Protein AF-A0A182YF26-F1 (afdb_monomer)

Solvent-accessible surface area (backbone atoms only — not comparable to full-atom values): 4868 Å² total; per-residue (Å²): 137,83,82,77,72,80,75,72,82,92,79,86,88,72,91,77,90,62,80,89,85,82,71,63,77,79,69,80,50,78,69,94,85,63,99,76,82,84,86,88,85,89,86,86,80,90,64,95,73,83,89,89,81,86,88,80,82,88,127

pLDDT: mean 75.67, std 15.16, range [40.06, 93.94]

Sequence (59 aa):
MSLRRYKAPSEATFRGTEFLSYDLGQTGGEPIVSAQDAITLYFRTRQPNGLLFYTGKCR

Organism: Anopheles stephensi (NCBI:txid30069)

Secondary structure (DSSP, 8-state):
------PPP------SS------TTTTSS-----SS---------S-S-------S---

Mean predicted aligned error: 10.24 Å

Structure (mmCIF, N/CA/C/O backbone):
data_AF-A0A182YF26-F1
#
_entry.id   AF-A0A182YF26-F1
#
loop_
_atom_site.group_PDB
_atom_site.id
_atom_site.type_symbol
_atom_site.label_atom_id
_atom_site.label_alt_id
_atom_site.label_comp_id
_atom_site.label_asym_id
_atom_site.label_entity_id
_atom_site.label_seq_id
_atom_site.pdbx_PDB_ins_code
_atom_site.Cartn_x
_atom_site.Cartn_y
_atom_site.Cartn_z
_atom_site.occupancy
_atom_site.B_iso_or_equiv
_atom_site.auth_seq_id
_atom_site.auth_comp_id
_atom_site.auth_asym_id
_atom_site.auth_atom_id
_atom_site.pdbx_PDB_model_num
ATOM 1 N N . MET A 1 1 ? 16.024 33.175 -11.667 1.00 40.06 1 MET A N 1
ATOM 2 C CA . MET A 1 1 ? 15.783 32.555 -10.345 1.00 40.06 1 MET A CA 1
ATOM 3 C C . MET A 1 1 ? 14.402 31.902 -10.394 1.00 40.06 1 MET A C 1
ATOM 5 O O . MET A 1 1 ? 13.409 32.607 -10.324 1.00 40.06 1 MET A O 1
ATOM 9 N N . SER A 1 2 ? 14.322 30.600 -10.694 1.00 48.12 2 SER A N 1
ATOM 10 C CA . SER A 1 2 ? 13.039 29.904 -10.899 1.00 48.12 2 SER A CA 1
ATOM 11 C C . SER A 1 2 ? 12.505 29.411 -9.555 1.00 48.12 2 SER A C 1
ATOM 13 O O . SER A 1 2 ? 13.168 28.605 -8.899 1.00 48.12 2 SER A O 1
ATOM 15 N N . LEU A 1 3 ? 11.340 29.913 -9.128 1.00 55.84 3 LEU A N 1
ATOM 16 C CA . LEU A 1 3 ? 10.626 29.378 -7.970 1.00 55.84 3 LEU A CA 1
ATOM 17 C C . LEU A 1 3 ? 10.275 27.919 -8.276 1.00 55.84 3 LEU A C 1
ATOM 19 O O . LEU A 1 3 ? 9.354 27.639 -9.046 1.00 55.84 3 LEU A O 1
ATOM 23 N N . ARG A 1 4 ? 10.979 26.975 -7.646 1.00 57.91 4 ARG A N 1
ATOM 24 C CA . ARG A 1 4 ? 10.475 25.609 -7.523 1.00 57.91 4 ARG A CA 1
ATOM 25 C C . ARG A 1 4 ? 9.176 25.701 -6.729 1.00 57.91 4 ARG A C 1
ATOM 27 O O . ARG A 1 4 ? 9.209 25.841 -5.511 1.00 57.91 4 ARG A O 1
ATOM 34 N N . ARG A 1 5 ? 8.032 25.697 -7.424 1.00 61.94 5 ARG A N 1
ATOM 35 C CA . ARG A 1 5 ? 6.725 25.539 -6.784 1.00 61.94 5 ARG A CA 1
ATOM 36 C C . ARG A 1 5 ? 6.812 24.284 -5.926 1.00 61.94 5 ARG A C 1
ATOM 38 O O . ARG A 1 5 ? 7.086 23.207 -6.453 1.00 61.94 5 ARG A O 1
ATOM 45 N N . TYR A 1 6 ? 6.635 24.437 -4.620 1.00 59.31 6 TYR A N 1
ATOM 46 C CA . TYR A 1 6 ? 6.542 23.308 -3.710 1.00 59.31 6 TYR A CA 1
ATOM 47 C C . TYR A 1 6 ? 5.308 22.512 -4.145 1.00 59.31 6 TYR A C 1
ATOM 49 O O . TYR A 1 6 ? 4.178 22.977 -3.993 1.00 59.31 6 TYR A O 1
ATOM 57 N N . LYS A 1 7 ? 5.520 21.383 -4.830 1.00 70.12 7 LYS A N 1
ATOM 58 C CA . LYS A 1 7 ? 4.427 20.506 -5.246 1.00 70.12 7 LYS A CA 1
ATOM 59 C C . LYS A 1 7 ? 3.789 20.000 -3.958 1.00 70.12 7 LYS A C 1
ATOM 61 O O . LYS A 1 7 ? 4.478 19.389 -3.144 1.00 70.12 7 LYS A O 1
ATOM 66 N N . ALA A 1 8 ? 2.509 20.304 -3.762 1.00 72.81 8 ALA A N 1
ATOM 67 C CA . ALA A 1 8 ? 1.759 19.773 -2.635 1.00 72.81 8 ALA A CA 1
ATOM 68 C C . ALA A 1 8 ? 1.881 18.235 -2.609 1.00 72.81 8 ALA A C 1
ATOM 70 O O . ALA A 1 8 ? 2.001 17.621 -3.682 1.00 72.81 8 ALA A O 1
ATOM 71 N N . PRO A 1 9 ? 1.887 17.610 -1.418 1.00 74.00 9 PRO A N 1
ATOM 72 C CA . PRO A 1 9 ? 1.894 16.158 -1.316 1.00 74.00 9 PRO A CA 1
ATOM 73 C C . PRO A 1 9 ? 0.743 15.574 -2.140 1.00 74.00 9 PRO A C 1
ATOM 75 O O . PRO A 1 9 ? -0.341 16.149 -2.232 1.00 74.00 9 PRO A O 1
ATOM 78 N N . SER A 1 10 ? 1.011 14.459 -2.817 1.00 82.50 10 SER A N 1
ATOM 79 C CA . SER A 1 10 ? -0.019 13.769 -3.592 1.00 82.50 10 SER A CA 1
ATOM 80 C C . SER A 1 10 ? -0.921 13.015 -2.619 1.00 82.50 10 SER A C 1
ATOM 82 O O . SER A 1 10 ? -0.490 12.036 -2.018 1.00 82.50 10 SER A O 1
ATOM 84 N N . GLU A 1 11 ? -2.146 13.505 -2.443 1.00 88.50 11 GLU A N 1
ATOM 85 C CA . GLU A 1 11 ? -3.156 12.935 -1.549 1.00 88.50 11 GLU A CA 1
ATOM 86 C C . GLU A 1 11 ? -4.347 12.406 -2.358 1.00 88.50 11 GLU A C 1
ATOM 88 O O . GLU A 1 11 ? -4.728 12.987 -3.376 1.00 88.50 11 GLU A O 1
ATOM 93 N N . ALA A 1 12 ? -4.948 11.307 -1.900 1.00 87.75 12 ALA A N 1
ATOM 94 C CA . AL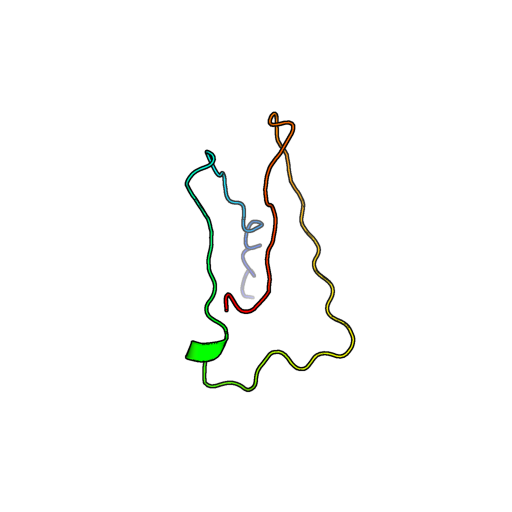A A 1 12 ? -6.138 10.713 -2.500 1.00 87.75 12 ALA A CA 1
ATOM 95 C C . ALA A 1 12 ? -7.133 10.304 -1.404 1.00 87.75 12 ALA A C 1
ATOM 97 O O . ALA A 1 12 ? -6.738 9.842 -0.334 1.00 87.75 12 ALA A O 1
ATOM 98 N N . THR A 1 13 ? -8.429 10.481 -1.669 1.00 90.75 13 THR A N 1
ATOM 99 C CA . THR A 1 13 ? -9.514 10.030 -0.784 1.00 90.75 13 THR A CA 1
ATOM 100 C C . THR A 1 13 ? -10.253 8.885 -1.457 1.00 90.75 13 THR A C 1
ATOM 102 O O . THR A 1 13 ? -10.757 9.066 -2.558 1.00 90.75 13 THR A O 1
ATOM 105 N N . PHE A 1 14 ? -10.349 7.742 -0.779 1.00 90.44 14 PHE A N 1
ATOM 106 C CA . PHE A 1 14 ? -11.037 6.550 -1.276 1.00 90.44 14 PHE A CA 1
ATOM 107 C C . PHE A 1 14 ? -12.302 6.286 -0.460 1.00 90.44 14 PHE A C 1
ATOM 109 O O . PHE A 1 14 ? -12.275 6.353 0.772 1.00 90.44 14 PHE A O 1
ATOM 116 N N . ARG A 1 15 ? -13.411 5.958 -1.134 1.00 88.50 15 ARG A N 1
ATOM 117 C CA . ARG A 1 15 ? -14.697 5.628 -0.486 1.00 88.50 15 ARG A CA 1
ATOM 118 C C . 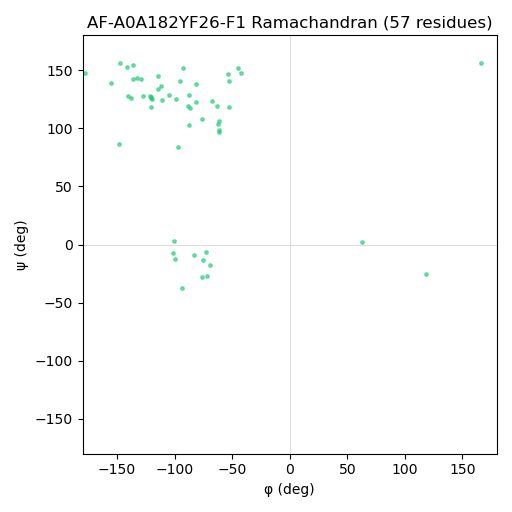ARG A 1 15 ? -14.991 4.126 -0.397 1.00 88.50 15 ARG A C 1
ATOM 120 O O . ARG A 1 15 ? -16.036 3.752 0.125 1.00 88.50 15 ARG A O 1
ATOM 127 N N . GLY A 1 16 ? -14.062 3.279 -0.849 1.00 81.62 16 GLY A N 1
ATOM 128 C CA . GLY A 1 16 ? -14.079 1.822 -0.652 1.00 81.62 16 GLY A CA 1
ATOM 129 C C . GLY A 1 16 ? -14.157 0.985 -1.932 1.00 81.62 16 GLY A C 1
ATOM 130 O O . GLY A 1 16 ? -13.681 -0.143 -1.930 1.00 81.62 16 GLY A O 1
ATOM 131 N N . THR A 1 17 ? -14.695 1.523 -3.028 1.00 85.12 17 THR A N 1
ATOM 132 C CA . THR A 1 17 ? -14.715 0.860 -4.353 1.00 85.12 17 THR A CA 1
ATOM 133 C C . THR A 1 17 ? -13.649 1.391 -5.309 1.00 85.12 17 THR A C 1
ATOM 135 O O . THR A 1 17 ? -13.457 0.856 -6.397 1.00 85.12 17 THR A O 1
ATOM 138 N N . GLU A 1 18 ? -12.959 2.454 -4.908 1.00 90.25 18 GLU A N 1
ATOM 139 C CA . GLU A 1 18 ? -11.936 3.135 -5.689 1.00 90.25 18 GLU A CA 1
ATOM 140 C C . GLU A 1 18 ? -10.557 2.605 -5.300 1.00 90.25 18 GLU A C 1
ATOM 142 O O . GLU A 1 18 ? -10.272 2.400 -4.118 1.00 90.25 18 GLU A O 1
ATOM 147 N N . PHE A 1 19 ? -9.684 2.432 -6.286 1.00 89.81 19 PHE A N 1
ATOM 148 C CA . PHE A 1 19 ? -8.292 2.060 -6.073 1.00 89.81 19 PHE A CA 1
ATOM 149 C C . PHE A 1 19 ? -7.410 2.678 -7.155 1.00 89.81 19 PHE A C 1
ATOM 151 O O . PHE A 1 19 ? -7.868 3.001 -8.250 1.00 89.81 19 PHE A O 1
ATOM 158 N N . LEU A 1 20 ? -6.128 2.836 -6.836 1.00 86.94 20 LEU A N 1
ATOM 159 C CA . LEU A 1 20 ? -5.099 3.144 -7.819 1.00 86.94 20 LEU A CA 1
ATOM 160 C C . LEU A 1 20 ? -4.394 1.841 -8.182 1.00 86.94 20 LEU A C 1
ATOM 162 O O . LEU A 1 20 ? -3.888 1.144 -7.305 1.00 86.94 20 LEU A O 1
ATOM 166 N N . SER A 1 21 ? -4.356 1.523 -9.471 1.00 86.56 21 SER A N 1
ATOM 167 C CA . SER A 1 21 ? -3.583 0.405 -10.005 1.00 86.56 21 SER A CA 1
ATOM 168 C C . SER A 1 21 ? -2.480 0.931 -10.906 1.00 86.56 21 SER A C 1
ATOM 170 O O . SER A 1 21 ? -2.733 1.773 -11.768 1.00 86.56 21 SER A O 1
ATOM 172 N N . TYR A 1 22 ? -1.275 0.404 -10.731 1.00 81.12 22 TYR A N 1
ATOM 173 C CA . TYR A 1 22 ? -0.149 0.691 -11.604 1.00 81.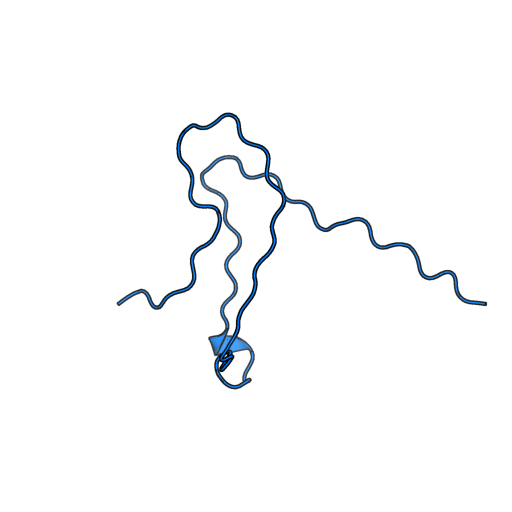12 22 TYR A CA 1
ATOM 174 C C . TYR A 1 22 ? 0.342 -0.614 -12.225 1.00 81.12 22 TYR A C 1
ATOM 176 O O . TYR A 1 22 ? 0.744 -1.526 -11.502 1.00 81.12 22 TYR A O 1
ATOM 184 N N . ASP A 1 23 ? 0.277 -0.711 -13.553 1.00 76.56 23 ASP A N 1
ATOM 185 C CA . ASP A 1 23 ? 0.806 -1.862 -14.280 1.00 76.56 23 ASP A CA 1
ATOM 186 C C . ASP A 1 23 ? 2.292 -1.641 -14.585 1.00 76.56 23 ASP A C 1
ATOM 188 O O . ASP A 1 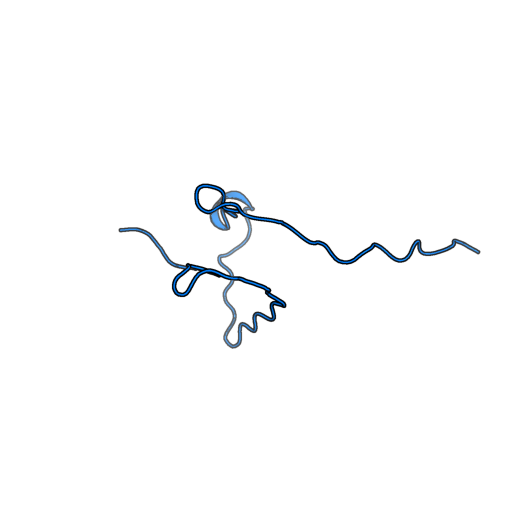23 ? 2.661 -0.897 -15.494 1.00 76.56 23 ASP A O 1
ATOM 192 N N . LEU A 1 24 ? 3.139 -2.309 -13.802 1.00 71.44 24 LEU A N 1
ATOM 193 C CA . LEU A 1 24 ? 4.594 -2.289 -13.952 1.00 71.44 24 LEU A CA 1
ATOM 194 C C . LEU A 1 24 ? 5.081 -3.010 -15.221 1.00 71.44 24 LEU A C 1
ATOM 196 O O . LEU A 1 24 ? 6.215 -2.800 -15.643 1.00 71.44 24 LEU A O 1
ATOM 200 N N . GLY A 1 25 ? 4.256 -3.860 -15.840 1.00 65.69 25 GLY A N 1
ATOM 201 C CA . GLY A 1 25 ? 4.610 -4.564 -17.072 1.00 65.69 25 GLY A CA 1
ATOM 202 C C . GLY A 1 25 ? 4.554 -3.672 -18.314 1.00 65.69 25 GLY A C 1
ATOM 203 O O . GLY A 1 25 ? 5.296 -3.895 -19.268 1.00 65.69 25 GLY A O 1
ATOM 204 N N . GLN A 1 26 ? 3.715 -2.633 -18.304 1.00 58.88 26 GLN A N 1
ATOM 205 C CA . GLN A 1 26 ? 3.521 -1.740 -19.455 1.00 58.88 26 GLN A CA 1
ATOM 206 C C . GLN A 1 26 ? 4.568 -0.626 -19.560 1.00 58.88 26 GLN A C 1
ATOM 208 O O . GLN A 1 26 ? 4.642 0.054 -20.581 1.00 58.88 26 GLN A O 1
ATOM 213 N N . THR A 1 27 ? 5.413 -0.449 -18.542 1.00 57.97 27 THR A N 1
ATOM 214 C CA . THR A 1 27 ? 6.487 0.554 -18.561 1.00 57.97 27 THR A CA 1
ATOM 215 C C . THR A 1 27 ? 7.659 0.207 -19.482 1.00 57.97 27 THR A C 1
ATOM 217 O O . THR A 1 27 ? 8.549 1.037 -19.642 1.00 57.97 27 THR A O 1
ATOM 220 N N . GLY A 1 28 ? 7.694 -0.993 -20.081 1.00 54.16 28 GLY A N 1
ATOM 221 C CA . GLY A 1 28 ? 8.790 -1.443 -20.956 1.00 54.16 28 GLY A CA 1
ATOM 222 C C . GLY A 1 28 ? 10.154 -1.558 -20.259 1.00 54.16 28 GLY A C 1
ATOM 223 O O . GLY A 1 28 ? 11.151 -1.865 -20.906 1.00 54.16 28 GLY A O 1
ATOM 224 N N . GLY A 1 29 ? 10.200 -1.295 -18.952 1.00 55.69 29 GLY A N 1
ATOM 225 C CA . GLY A 1 29 ? 11.349 -1.503 -18.090 1.00 55.69 29 GLY A CA 1
ATOM 226 C C . GLY A 1 29 ? 11.276 -2.878 -17.447 1.00 55.69 29 GLY A C 1
ATOM 227 O O . GLY A 1 29 ? 10.186 -3.416 -17.239 1.00 55.69 29 GLY A O 1
ATOM 228 N N . GLU A 1 30 ? 12.448 -3.426 -17.136 1.00 57.34 30 GLU A N 1
ATOM 229 C CA . GLU A 1 30 ? 12.596 -4.615 -16.299 1.00 57.34 30 GLU A CA 1
ATOM 230 C C . GLU A 1 30 ? 11.646 -4.547 -15.087 1.00 57.34 30 GLU A C 1
ATOM 232 O O . GLU A 1 30 ? 11.383 -3.446 -14.581 1.00 57.34 30 GLU A O 1
ATOM 237 N N . PRO A 1 31 ? 11.134 -5.694 -14.591 1.00 59.84 31 PRO A N 1
ATOM 238 C CA . PRO A 1 31 ? 10.426 -5.735 -13.315 1.00 59.84 31 PRO A CA 1
ATOM 239 C C . PRO A 1 31 ? 11.197 -4.928 -12.268 1.00 59.84 31 PRO A C 1
ATOM 241 O O . PRO A 1 31 ? 12.421 -4.837 -12.351 1.00 59.84 31 PRO A O 1
ATOM 244 N N . ILE A 1 32 ? 10.526 -4.362 -11.262 1.00 59.84 32 ILE A N 1
ATOM 245 C CA . ILE A 1 32 ? 11.261 -3.777 -10.135 1.00 59.84 32 ILE A CA 1
ATOM 246 C C . ILE A 1 32 ? 12.060 -4.917 -9.478 1.00 59.84 32 ILE A C 1
ATOM 248 O O . ILE A 1 32 ? 11.519 -5.712 -8.714 1.00 59.84 32 ILE A O 1
ATOM 252 N N . VAL A 1 33 ? 13.337 -5.045 -9.850 1.00 57.81 33 VAL A N 1
ATOM 253 C CA . VAL A 1 33 ? 14.295 -6.003 -9.296 1.00 57.81 33 VAL A CA 1
ATOM 254 C C . VAL A 1 33 ? 15.080 -5.243 -8.245 1.00 57.81 33 VAL A C 1
ATOM 256 O O . VAL A 1 33 ? 16.140 -4.676 -8.500 1.00 57.81 33 VAL A O 1
ATOM 259 N N . SER A 1 34 ? 14.500 -5.178 -7.058 1.00 60.09 34 SER A N 1
ATOM 260 C CA . SE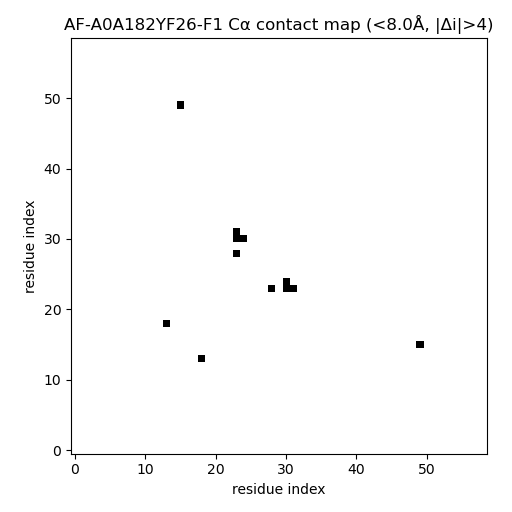R A 1 34 ? 15.071 -4.494 -5.911 1.00 60.09 34 SER A CA 1
ATOM 261 C C . SER A 1 34 ? 15.228 -5.493 -4.775 1.00 60.09 34 SER A C 1
ATOM 263 O O . SER A 1 34 ? 14.299 -6.213 -4.417 1.00 60.09 34 SER A O 1
ATOM 265 N N . ALA A 1 35 ? 16.435 -5.563 -4.217 1.00 61.59 35 ALA A N 1
ATOM 266 C CA . ALA A 1 35 ? 16.706 -6.386 -3.041 1.00 61.59 35 ALA A CA 1
ATOM 267 C C . ALA A 1 35 ? 16.154 -5.753 -1.745 1.00 61.59 35 ALA A C 1
ATOM 269 O O . ALA A 1 35 ? 16.098 -6.427 -0.718 1.00 61.59 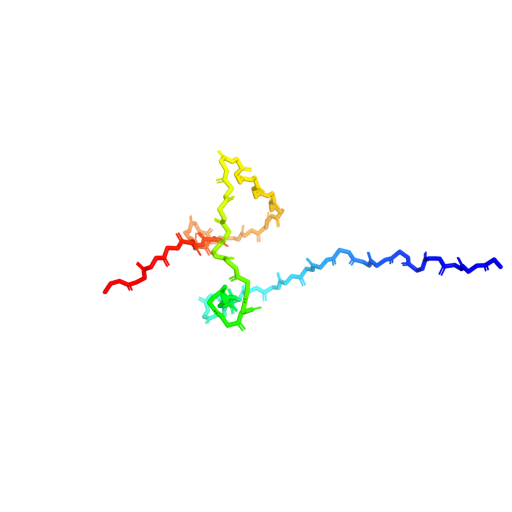35 ALA A O 1
ATOM 270 N N . GLN A 1 36 ? 15.764 -4.471 -1.783 1.00 61.12 36 GLN A N 1
ATOM 271 C CA . GLN A 1 36 ? 15.255 -3.689 -0.654 1.00 61.12 36 GLN A CA 1
ATOM 272 C C . GLN A 1 36 ? 14.239 -2.649 -1.146 1.00 61.12 36 GLN A C 1
ATOM 274 O O . GLN A 1 36 ? 14.578 -1.492 -1.393 1.00 61.12 36 GLN A O 1
ATOM 279 N N . ASP A 1 37 ? 12.975 -3.052 -1.259 1.00 72.88 37 ASP A N 1
ATOM 280 C CA . ASP A 1 37 ? 11.874 -2.117 -1.488 1.00 72.88 37 ASP A CA 1
ATOM 281 C C . ASP A 1 37 ? 11.342 -1.573 -0.162 1.00 72.88 37 ASP A C 1
ATOM 283 O O . ASP A 1 37 ? 11.003 -2.328 0.750 1.00 72.88 37 ASP A O 1
ATOM 287 N N . ALA A 1 38 ? 11.244 -0.248 -0.064 1.00 80.81 38 ALA A N 1
ATOM 288 C CA . ALA A 1 38 ? 10.636 0.439 1.068 1.00 80.81 38 ALA A CA 1
ATOM 289 C C . ALA A 1 38 ? 9.455 1.285 0.586 1.00 80.81 38 ALA A C 1
ATOM 291 O O . ALA A 1 38 ? 9.593 2.114 -0.314 1.00 80.81 38 ALA A O 1
ATOM 292 N N . ILE A 1 39 ? 8.293 1.089 1.210 1.00 82.88 39 ILE A N 1
ATOM 293 C CA . ILE A 1 39 ? 7.069 1.841 0.925 1.00 82.88 39 ILE A CA 1
ATOM 294 C C . ILE A 1 39 ? 6.651 2.569 2.199 1.00 82.88 39 ILE A C 1
ATOM 296 O O . ILE A 1 39 ? 6.448 1.944 3.239 1.00 82.88 39 ILE A O 1
ATOM 300 N N . THR A 1 40 ? 6.481 3.887 2.100 1.00 88.88 40 THR A N 1
ATOM 301 C CA . THR A 1 40 ? 6.031 4.744 3.205 1.00 88.88 40 THR A CA 1
ATOM 302 C C . THR A 1 40 ? 4.743 5.448 2.805 1.00 88.88 40 THR A C 1
ATOM 304 O O . THR A 1 40 ? 4.696 6.118 1.775 1.00 88.88 40 THR A O 1
ATOM 307 N N . LEU A 1 41 ? 3.701 5.314 3.628 1.00 88.69 41 LEU A N 1
ATOM 308 C CA . LEU A 1 41 ? 2.380 5.902 3.401 1.00 88.69 41 LEU A CA 1
ATOM 309 C C . LEU A 1 41 ? 1.886 6.587 4.677 1.00 88.69 41 LEU A C 1
ATOM 311 O O . LEU A 1 41 ? 2.060 6.066 5.778 1.00 88.69 41 LEU A O 1
ATOM 315 N N . TYR A 1 42 ? 1.197 7.714 4.517 1.00 91.12 42 TYR A N 1
ATOM 316 C CA . TYR A 1 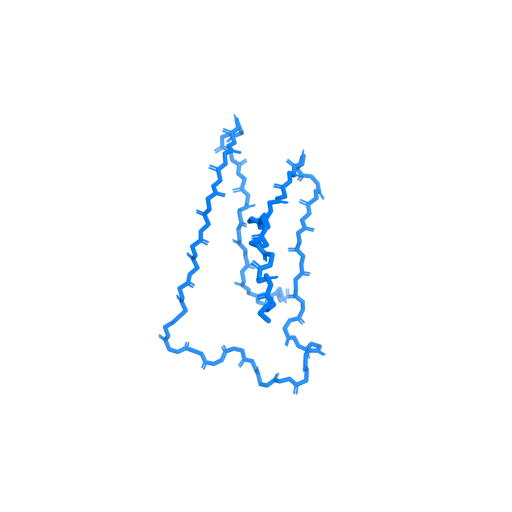42 ? 0.390 8.322 5.572 1.00 91.12 42 TYR A CA 1
ATOM 317 C C . TYR A 1 42 ? -1.082 8.058 5.259 1.00 91.12 42 TYR A C 1
ATOM 319 O O . TYR A 1 42 ? -1.530 8.336 4.148 1.00 91.12 42 TYR A O 1
ATOM 327 N N . PHE A 1 43 ? -1.842 7.525 6.218 1.00 92.56 43 PHE A N 1
ATOM 328 C CA . PHE A 1 43 ? -3.262 7.231 6.021 1.00 92.56 43 PHE A CA 1
ATOM 329 C C . PHE A 1 43 ? -4.111 7.664 7.217 1.00 92.56 43 PHE A C 1
ATOM 331 O O . PHE A 1 43 ? -3.647 7.740 8.355 1.00 92.56 43 PHE A O 1
ATOM 338 N N . ARG A 1 44 ? -5.389 7.938 6.946 1.00 93.81 44 ARG A N 1
ATOM 339 C CA . ARG A 1 44 ? -6.421 8.201 7.952 1.00 93.81 44 ARG A CA 1
ATOM 340 C C . ARG A 1 44 ? -7.690 7.468 7.540 1.00 93.81 44 ARG A C 1
ATOM 342 O O . ARG A 1 44 ? -8.176 7.670 6.433 1.00 93.81 44 ARG A O 1
ATOM 349 N N . THR A 1 45 ? -8.246 6.649 8.428 1.00 93.94 45 THR A N 1
ATOM 350 C CA . THR A 1 45 ? -9.478 5.896 8.160 1.00 93.94 45 THR A CA 1
ATOM 351 C C . THR A 1 45 ? -10.377 5.839 9.391 1.00 93.94 45 THR A C 1
ATOM 353 O O . THR A 1 45 ? -9.903 5.928 10.521 1.00 93.94 45 THR A O 1
ATOM 356 N N . ARG A 1 46 ? -11.688 5.710 9.158 1.00 93.50 46 ARG A N 1
ATOM 357 C CA . A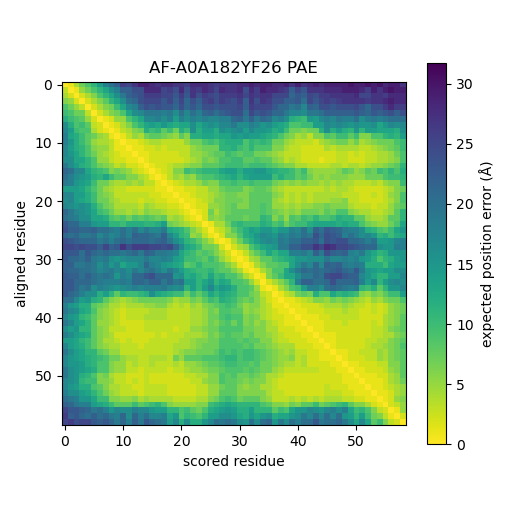RG A 1 46 ? -12.678 5.322 10.179 1.00 93.50 46 ARG A CA 1
ATOM 358 C C . ARG A 1 46 ? -13.052 3.839 10.085 1.00 93.50 46 ARG A C 1
ATOM 360 O O . ARG A 1 46 ? -13.739 3.337 10.965 1.00 93.50 46 ARG A O 1
ATOM 367 N N . GLN A 1 47 ? -12.662 3.174 8.999 1.00 92.50 47 GLN A N 1
ATOM 368 C CA . GLN A 1 47 ? -13.004 1.780 8.739 1.00 92.50 47 GLN A CA 1
ATOM 369 C C . GLN A 1 47 ? -12.059 0.854 9.513 1.00 92.50 47 GLN A C 1
ATOM 371 O O . GLN A 1 47 ? -10.854 1.117 9.519 1.00 92.50 47 GLN A O 1
ATOM 376 N N . PRO A 1 48 ? -12.571 -0.229 10.129 1.00 92.62 48 PRO A N 1
ATOM 377 C CA . PRO A 1 48 ? -11.741 -1.181 10.867 1.00 92.62 48 PRO A CA 1
ATOM 378 C C . PRO A 1 48 ? -10.876 -2.044 9.941 1.00 92.62 48 PRO A C 1
ATOM 380 O O . PRO A 1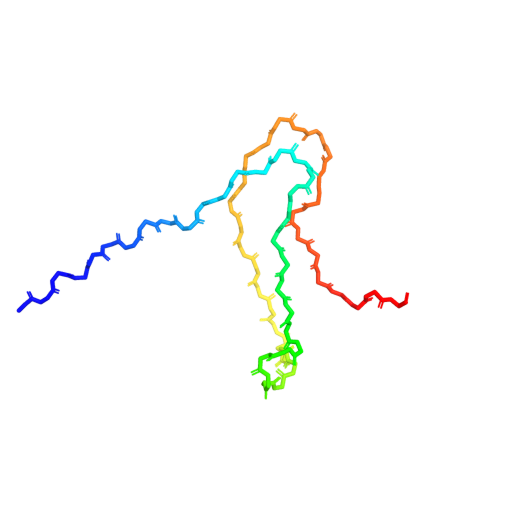 48 ? -9.803 -2.479 10.342 1.00 92.62 48 PRO A O 1
ATOM 383 N N . ASN A 1 49 ? -11.330 -2.265 8.703 1.00 92.25 49 ASN A N 1
ATOM 384 C CA . ASN A 1 49 ? -10.670 -3.110 7.713 1.00 92.25 49 ASN A CA 1
ATOM 385 C C . ASN A 1 49 ? -10.529 -2.352 6.389 1.00 92.25 49 ASN A C 1
ATOM 387 O O . ASN A 1 49 ? -11.438 -1.624 5.986 1.00 92.25 49 ASN A O 1
ATOM 391 N N . GLY A 1 50 ? -9.411 -2.550 5.696 1.00 90.19 50 GLY A N 1
ATOM 392 C CA . GLY A 1 50 ? -9.176 -1.980 4.373 1.00 90.19 50 GLY A CA 1
ATOM 393 C C . GLY A 1 50 ? -7.829 -2.406 3.797 1.00 90.19 50 GLY A C 1
ATOM 394 O O . GLY A 1 50 ? -6.868 -2.608 4.537 1.00 90.19 50 GLY A O 1
ATOM 395 N N . LEU A 1 51 ? -7.764 -2.540 2.474 1.00 91.69 51 LEU A N 1
ATOM 396 C CA . LEU A 1 51 ? -6.523 -2.800 1.751 1.00 91.69 51 LEU A CA 1
ATOM 397 C C . LEU A 1 51 ? -5.858 -1.463 1.402 1.00 91.69 51 LEU A C 1
ATOM 399 O O . LEU A 1 51 ? -6.450 -0.655 0.693 1.00 91.69 51 LEU A O 1
ATOM 403 N N . LEU A 1 52 ? -4.642 -1.230 1.901 1.00 91.19 52 LEU A N 1
ATOM 404 C CA . LEU A 1 52 ? -3.882 -0.004 1.611 1.00 91.19 52 LEU A CA 1
ATOM 405 C C . LEU A 1 52 ? -2.937 -0.164 0.420 1.00 91.19 52 LEU A C 1
ATOM 407 O O . LEU A 1 52 ? -2.747 0.771 -0.351 1.00 91.19 52 LEU A O 1
ATOM 411 N N . PHE A 1 53 ? -2.328 -1.340 0.283 1.00 90.19 53 PHE A N 1
ATOM 412 C CA . PHE A 1 53 ? -1.366 -1.626 -0.769 1.00 90.19 53 PHE A CA 1
ATOM 413 C C . PHE A 1 53 ? -1.327 -3.124 -1.049 1.00 90.19 53 PHE A C 1
ATOM 415 O O . PHE A 1 53 ? -1.348 -3.939 -0.125 1.00 90.19 53 PHE A O 1
ATOM 422 N N . TYR A 1 54 ? -1.246 -3.473 -2.328 1.00 88.31 54 TYR A N 1
ATOM 423 C CA . TYR A 1 54 ? -1.033 -4.834 -2.786 1.00 88.31 54 TYR A CA 1
ATOM 424 C C . TYR A 1 54 ? -0.087 -4.807 -3.981 1.00 88.31 54 TYR A C 1
ATOM 426 O O . TYR A 1 54 ? -0.325 -4.094 -4.955 1.00 88.31 54 TYR A O 1
ATOM 434 N N . THR A 1 55 ? 0.972 -5.605 -3.900 1.00 82.62 55 THR A N 1
ATOM 435 C CA . THR A 1 55 ? 1.848 -5.923 -5.025 1.00 82.62 55 THR A CA 1
ATOM 436 C C . THR A 1 55 ? 1.966 -7.434 -5.114 1.00 82.62 55 THR A C 1
ATOM 438 O O . THR A 1 55 ? 2.212 -8.114 -4.118 1.00 82.62 55 THR A O 1
ATOM 441 N N . GLY A 1 56 ? 1.717 -7.976 -6.297 1.00 76.00 56 GLY A N 1
ATOM 442 C CA . GLY A 1 56 ? 1.681 -9.411 -6.515 1.00 76.00 56 GLY A CA 1
ATOM 443 C C . GLY A 1 56 ? 1.048 -9.741 -7.855 1.00 76.00 56 GLY A C 1
ATOM 444 O O . GLY A 1 56 ? 0.281 -8.956 -8.412 1.00 76.00 56 GLY A O 1
ATOM 445 N N . LYS A 1 57 ? 1.381 -10.916 -8.387 1.00 66.75 57 LYS A N 1
ATOM 446 C CA . LYS A 1 57 ? 0.695 -11.458 -9.560 1.00 66.75 57 LYS A CA 1
ATOM 447 C C . LYS A 1 57 ? -0.598 -12.125 -9.100 1.00 66.75 57 LYS A C 1
ATOM 449 O O . LYS A 1 57 ? -0.549 -13.047 -8.288 1.00 66.75 57 LYS A O 1
ATOM 454 N N . CYS A 1 58 ? -1.731 -11.686 -9.642 1.00 51.53 58 CYS A N 1
ATOM 455 C CA . CYS A 1 58 ? -2.938 -12.506 -9.642 1.00 51.53 58 CYS A CA 1
ATOM 456 C C . CYS A 1 58 ? -2.660 -13.706 -10.567 1.00 51.53 58 CYS A C 1
ATOM 458 O O . CYS A 1 58 ? -2.215 -13.499 -11.698 1.00 51.53 58 CYS A O 1
ATOM 460 N N . ARG A 1 59 ? -2.793 -14.933 -10.055 1.00 51.50 59 ARG A N 1
ATOM 461 C CA . ARG A 1 59 ? -2.677 -16.169 -10.843 1.00 51.50 59 ARG A CA 1
ATOM 462 C C . ARG A 1 59 ? -4.043 -16.590 -11.347 1.00 51.50 59 ARG A C 1
ATOM 464 O O . ARG A 1 59 ? -4.992 -16.481 -10.542 1.00 51.50 59 ARG A O 1
#

Foldseek 3Di:
DDPPDPPPPDDDDDPAPDDDDDDPPVVPDDRPPDPDDDDDDDDDDPDPDDDDDDDDDDD

Radius of gyration: 16.0 Å; Cα contacts (8 Å, |Δi|>4): 6; chains: 1; bounding box: 31×49×32 Å

InterPro domains:
  IPR013320 Concanavalin A-like lectin/glucanase domain superfamily [SSF49899] (11-57)